Protein AF-A0A8C9FL83-F1 (afdb_monomer_lite)

Secondary structure (DSSP, 8-state):
---------------------------SS--THHHHHHHHHHS-----EEE----SB---TT---TTTTEEE--SSTTEEEEEEEEEEEEEEE-TT--EEEEEEEEEEEEEEE---SSS----SEEEEEEEPP-

Foldseek 3Di:
DDDDDDDDDDDDDDDDPDDDDDDDDPPPDDDPVVVVVVVLVPDQAWAWDFDQDDFWFDDDPPDDAPRHGDTDGDPGGLKAKEKEKEKAWDWDADPVGDIGTGIHIDIDMDMDHCDPPDDDHDGRDYYYHYDDDD

Organism: Pavo cristatus (NCBI:txid9049)

Structure (mmCIF, N/CA/C/O backbone):
data_AF-A0A8C9FL83-F1
#
_entry.id   AF-A0A8C9FL83-F1
#
loop_
_atom_site.group_PDB
_atom_site.id
_atom_site.type_symbol
_atom_site.label_atom_id
_atom_site.label_alt_id
_atom_site.label_comp_id
_atom_site.label_asym_id
_atom_site.label_entity_id
_atom_site.label_seq_id
_ato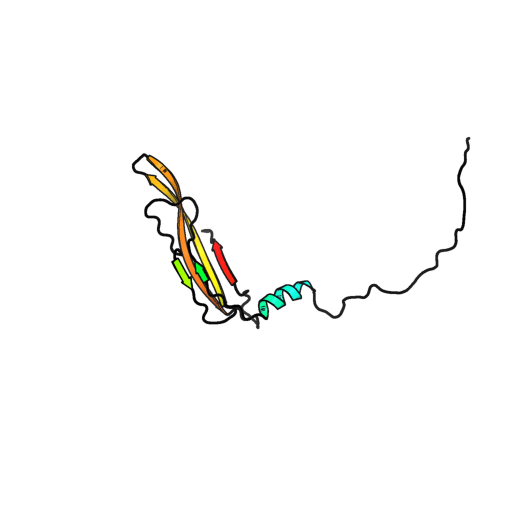m_site.pdbx_PDB_ins_code
_atom_site.Cartn_x
_atom_site.Cartn_y
_atom_site.Cartn_z
_atom_site.occupancy
_atom_site.B_iso_or_equiv
_atom_site.auth_seq_id
_atom_site.auth_comp_id
_atom_site.auth_asym_id
_atom_site.auth_atom_id
_atom_site.pdbx_PDB_model_num
ATOM 1 N N . MET A 1 1 ? 72.708 10.363 45.202 1.00 34.66 1 MET A N 1
ATOM 2 C CA . MET A 1 1 ? 73.025 9.238 46.115 1.00 34.66 1 MET A CA 1
ATOM 3 C C . MET A 1 1 ? 72.063 8.094 45.813 1.00 34.66 1 MET A C 1
ATOM 5 O O . MET A 1 1 ? 70.987 8.406 45.326 1.00 34.66 1 MET A O 1
ATOM 9 N N . PHE A 1 2 ? 72.447 6.847 46.130 1.00 27.81 2 PHE A N 1
ATOM 10 C CA . PHE A 1 2 ? 71.716 5.577 45.898 1.00 27.81 2 PHE A CA 1
ATOM 11 C C . PHE A 1 2 ? 71.518 5.204 44.403 1.00 27.81 2 PHE A C 1
ATOM 13 O O . PHE A 1 2 ? 71.106 6.047 43.617 1.00 27.81 2 PHE A O 1
ATOM 20 N N . TRP A 1 3 ? 71.992 4.059 43.869 1.00 22.23 3 TRP A N 1
ATOM 21 C CA . TRP A 1 3 ? 71.832 2.624 44.245 1.00 22.23 3 TRP A CA 1
ATOM 22 C C . TRP A 1 3 ? 70.352 2.187 44.188 1.00 22.23 3 TRP A C 1
ATOM 24 O O . TRP A 1 3 ? 69.514 2.897 44.723 1.00 22.23 3 TRP A O 1
ATOM 34 N N . SER A 1 4 ? 69.932 1.067 43.576 1.00 37.25 4 SER A N 1
ATOM 35 C CA . SER A 1 4 ? 70.623 -0.165 43.125 1.00 37.25 4 SER A CA 1
ATOM 36 C C . SER A 1 4 ? 69.782 -0.884 42.026 1.00 37.25 4 SER A C 1
ATOM 38 O O . SER A 1 4 ? 68.586 -0.630 41.959 1.00 37.25 4 SER A O 1
ATOM 40 N N . LEU A 1 5 ? 70.361 -1.609 41.042 1.00 40.53 5 LEU A N 1
ATOM 41 C CA . LEU A 1 5 ? 70.446 -3.102 40.932 1.00 40.53 5 LEU A CA 1
ATOM 42 C C . LEU A 1 5 ? 69.092 -3.849 41.103 1.00 40.53 5 LEU A C 1
ATOM 44 O O . LEU A 1 5 ? 68.384 -3.567 42.056 1.00 40.53 5 LEU A O 1
ATOM 48 N N . LEU A 1 6 ? 68.652 -4.847 40.316 1.00 37.00 6 LEU A N 1
ATOM 49 C CA . LEU A 1 6 ? 69.141 -5.630 39.148 1.00 37.00 6 LEU A CA 1
ATOM 50 C C . LEU A 1 6 ? 67.967 -5.781 38.127 1.00 37.00 6 LEU A C 1
ATOM 52 O O . LEU A 1 6 ? 66.892 -5.263 38.401 1.00 37.00 6 LEU A O 1
ATOM 56 N N . LEU A 1 7 ? 67.993 -6.453 36.961 1.00 37.28 7 LEU A N 1
ATOM 57 C CA . LEU A 1 7 ? 68.932 -7.299 36.176 1.00 37.28 7 LEU A CA 1
ATOM 58 C C . LEU A 1 7 ? 69.074 -6.675 34.748 1.00 37.28 7 LEU A C 1
ATOM 60 O O . LEU A 1 7 ? 68.461 -5.649 34.483 1.00 37.28 7 LEU A O 1
ATOM 64 N N . GLY A 1 8 ? 69.810 -7.171 33.739 1.00 29.23 8 GLY A N 1
ATOM 65 C CA . GLY A 1 8 ? 70.731 -8.309 33.562 1.00 29.23 8 GLY A CA 1
ATOM 66 C C . GLY A 1 8 ? 70.851 -8.641 32.059 1.00 29.23 8 GLY A C 1
ATOM 67 O O . GLY A 1 8 ? 69.929 -9.187 31.465 1.00 29.23 8 GLY A O 1
ATOM 68 N N . ASN A 1 9 ? 71.965 -8.261 31.425 1.00 28.14 9 ASN A N 1
ATOM 69 C CA . ASN A 1 9 ? 72.127 -8.253 29.961 1.00 28.14 9 ASN A CA 1
ATOM 70 C C . ASN A 1 9 ? 72.130 -9.643 29.294 1.00 28.14 9 ASN A C 1
ATOM 72 O O . ASN A 1 9 ? 72.872 -10.528 29.728 1.00 28.14 9 ASN A O 1
ATOM 76 N N . ARG A 1 10 ? 71.544 -9.743 28.088 1.00 31.41 10 ARG A N 1
ATOM 77 C CA . ARG A 1 10 ? 72.230 -10.425 26.973 1.00 31.41 10 ARG A CA 1
ATOM 78 C C . ARG A 1 10 ? 71.842 -9.889 25.582 1.00 31.41 10 ARG A C 1
ATOM 80 O O . ARG A 1 10 ? 70.672 -9.801 25.250 1.00 31.41 10 ARG A O 1
ATOM 87 N N . VAL A 1 11 ? 72.880 -9.586 24.797 1.00 37.25 11 VAL A N 1
ATOM 88 C CA . VAL A 1 11 ? 72.919 -9.264 23.352 1.00 37.25 11 VAL A CA 1
ATOM 89 C C . VAL A 1 11 ? 72.070 -8.078 22.855 1.00 37.25 11 VAL A C 1
ATOM 91 O O . VAL A 1 11 ? 70.935 -8.224 22.419 1.00 37.25 11 VAL A O 1
ATOM 94 N N . ARG A 1 12 ? 72.720 -6.910 22.737 1.00 38.41 12 ARG A N 1
ATOM 95 C CA . ARG A 1 12 ? 72.466 -6.003 21.606 1.00 38.41 12 ARG A CA 1
ATOM 96 C C . ARG A 1 12 ? 73.318 -6.444 20.411 1.00 38.41 12 ARG A C 1
ATOM 98 O O . ARG A 1 12 ? 74.534 -6.301 20.460 1.00 38.41 12 ARG A O 1
ATOM 105 N N . GLN A 1 13 ? 72.671 -6.849 19.327 1.00 39.12 13 GLN A N 1
ATOM 106 C CA . GLN A 1 13 ? 73.060 -6.516 17.953 1.00 39.12 13 GLN A CA 1
ATOM 107 C C . GLN A 1 13 ? 71.760 -5.978 17.333 1.00 39.12 13 GLN A C 1
ATOM 109 O O . GLN A 1 13 ? 70.716 -6.606 17.438 1.00 39.12 13 GLN A O 1
ATOM 114 N N . GLY A 1 14 ? 71.696 -4.704 16.946 1.00 31.39 14 GLY A N 1
ATOM 115 C CA . GLY A 1 14 ? 72.234 -4.287 15.654 1.00 31.39 14 GLY A CA 1
ATOM 116 C C . GLY A 1 14 ? 71.225 -4.706 14.585 1.00 31.39 14 GLY A C 1
ATOM 117 O O . GLY A 1 14 ? 71.442 -5.680 13.887 1.00 31.39 14 GLY A O 1
ATOM 118 N N . LEU A 1 15 ? 70.016 -4.140 14.576 1.00 36.59 15 LEU A N 1
ATOM 119 C CA . LEU A 1 15 ? 69.715 -2.979 13.724 1.00 36.59 15 LEU A CA 1
ATOM 120 C C . LEU A 1 15 ? 70.409 -3.052 12.351 1.00 36.59 15 LEU A C 1
ATOM 122 O O . LEU A 1 15 ? 71.209 -2.177 12.041 1.00 36.59 15 LEU A O 1
ATOM 126 N N . LEU A 1 16 ? 70.110 -4.084 11.553 1.00 34.06 16 LEU A N 1
ATOM 127 C CA . LEU A 1 16 ? 70.174 -4.025 10.084 1.00 34.06 16 LEU A CA 1
ATOM 128 C C . LEU A 1 16 ? 69.436 -5.180 9.366 1.00 34.06 16 LEU A C 1
ATOM 130 O O . LEU A 1 16 ? 69.788 -5.516 8.243 1.00 34.06 16 LEU A O 1
ATOM 134 N N . GLU A 1 17 ? 68.350 -5.718 9.937 1.00 37.75 17 GLU A N 1
ATOM 135 C CA . GLU A 1 17 ? 67.414 -6.571 9.176 1.00 37.75 17 GLU A CA 1
ATOM 136 C C . GLU A 1 17 ? 66.364 -5.685 8.479 1.00 37.75 17 GLU A C 1
ATOM 138 O O . GLU A 1 17 ? 65.195 -5.598 8.856 1.00 37.75 17 GLU A O 1
ATOM 143 N N . GLN A 1 18 ? 66.838 -4.911 7.504 1.00 29.59 18 GLN A N 1
ATOM 144 C CA . GLN A 1 18 ? 65.999 -4.175 6.562 1.00 29.59 18 GLN A CA 1
ATOM 145 C C . GLN A 1 18 ? 65.763 -5.027 5.312 1.00 29.59 18 GLN A C 1
ATOM 147 O O . GLN A 1 18 ? 66.704 -5.641 4.819 1.00 29.59 18 GLN A O 1
ATOM 152 N N . ARG A 1 19 ? 64.564 -4.864 4.727 1.00 30.27 19 ARG A N 1
ATOM 153 C CA . ARG A 1 19 ? 64.166 -5.197 3.340 1.00 30.27 19 ARG A CA 1
ATOM 154 C C . ARG A 1 19 ? 63.673 -6.631 3.055 1.00 30.27 19 ARG A C 1
ATOM 156 O O . ARG A 1 19 ? 64.386 -7.601 3.245 1.00 30.27 19 ARG A O 1
ATOM 163 N N . SER A 1 20 ? 62.509 -6.667 2.388 1.00 31.16 20 SER A N 1
ATOM 164 C CA . SER A 1 20 ? 61.820 -7.825 1.782 1.00 31.16 20 SER A CA 1
ATOM 165 C C . SER A 1 20 ? 61.259 -8.869 2.765 1.00 31.16 20 SER A C 1
ATOM 167 O O . SER A 1 20 ? 61.906 -9.229 3.731 1.00 31.16 20 SER A O 1
ATOM 169 N N . GLU A 1 21 ? 60.037 -9.384 2.607 1.00 40.47 21 GLU A N 1
ATOM 170 C CA . GLU A 1 21 ? 59.176 -9.421 1.416 1.00 40.47 21 GLU A C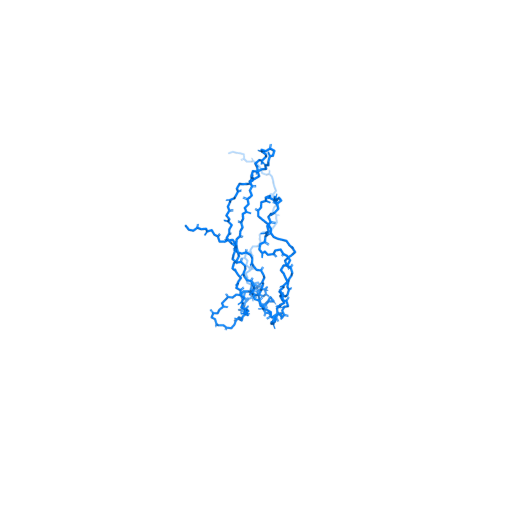A 1
ATOM 171 C C . GLU A 1 21 ? 57.707 -9.088 1.788 1.00 40.47 21 GLU A C 1
ATOM 173 O O . GLU A 1 21 ? 57.092 -9.791 2.580 1.00 40.47 21 GLU A O 1
ATOM 178 N N . LYS A 1 22 ? 57.182 -7.985 1.222 1.00 33.66 22 LYS A N 1
ATOM 179 C CA . LYS A 1 22 ? 55.789 -7.735 0.763 1.00 33.66 22 LYS A CA 1
ATOM 180 C C . LYS A 1 22 ? 54.636 -8.384 1.569 1.00 33.66 22 LYS A C 1
ATOM 182 O O . LYS A 1 22 ? 54.473 -9.592 1.597 1.00 33.66 22 LYS A O 1
ATOM 187 N N . ARG A 1 23 ? 53.658 -7.646 2.119 1.00 37.44 23 ARG A N 1
ATOM 188 C CA . ARG A 1 23 ? 52.821 -6.628 1.437 1.00 37.44 23 ARG A CA 1
ATOM 189 C C . ARG A 1 23 ? 52.699 -6.877 -0.074 1.00 37.44 23 ARG A C 1
ATOM 191 O O . ARG A 1 23 ? 53.128 -6.051 -0.865 1.00 37.44 23 ARG A O 1
ATOM 198 N N . SER A 1 24 ? 52.129 -8.019 -0.453 1.00 36.56 24 SER A N 1
ATOM 199 C CA . SER A 1 24 ? 51.429 -8.173 -1.732 1.00 36.56 24 SER A CA 1
ATOM 200 C C . SER A 1 24 ? 49.975 -7.735 -1.490 1.00 36.56 24 SER A C 1
ATOM 202 O O . SER A 1 24 ? 49.197 -8.471 -0.894 1.00 36.56 24 SER A O 1
ATOM 204 N N . GLU A 1 25 ? 49.604 -6.470 -1.672 1.00 37.94 25 GLU A N 1
ATOM 205 C CA . 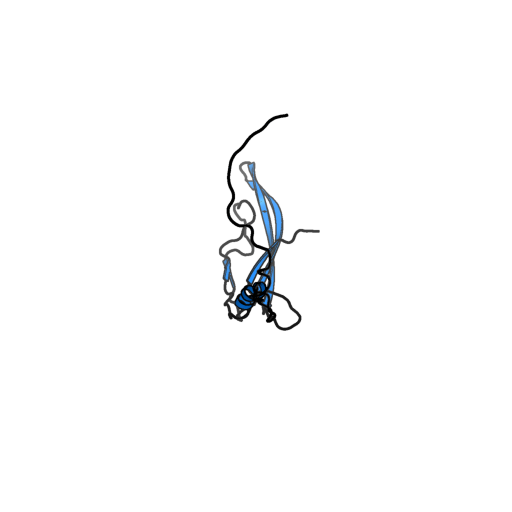GLU A 1 25 ? 49.496 -5.825 -2.989 1.00 37.94 25 GLU A CA 1
ATOM 206 C C . GLU A 1 25 ? 48.432 -6.523 -3.851 1.00 37.94 25 GLU A C 1
ATOM 208 O O . GLU A 1 25 ? 48.705 -7.072 -4.913 1.00 37.94 25 GLU A O 1
ATOM 213 N N . CYS A 1 26 ? 47.175 -6.459 -3.395 1.00 32.78 26 CYS A N 1
ATOM 214 C CA . CYS A 1 26 ? 46.014 -6.612 -4.274 1.00 32.78 26 CYS A CA 1
ATOM 215 C C . CYS A 1 26 ? 45.869 -5.375 -5.178 1.00 32.78 26 CYS A C 1
ATOM 217 O O . CYS A 1 26 ? 44.826 -4.722 -5.187 1.00 32.78 26 CYS A O 1
ATOM 219 N N . GLU A 1 27 ? 46.909 -5.046 -5.947 1.00 43.81 27 GLU A N 1
ATOM 220 C CA . GLU A 1 27 ? 46.790 -4.143 -7.087 1.00 43.81 27 GLU A CA 1
ATOM 221 C C . GLU A 1 27 ? 46.848 -4.946 -8.385 1.00 43.81 27 GLU A C 1
ATOM 223 O O . GLU A 1 27 ? 47.848 -4.963 -9.089 1.00 43.81 27 GLU A O 1
ATOM 228 N N . HIS A 1 28 ? 45.720 -5.577 -8.716 1.00 43.78 28 HIS A N 1
ATOM 229 C CA . HIS A 1 28 ? 45.190 -5.580 -10.082 1.00 43.78 28 HIS A CA 1
ATOM 230 C C . HIS A 1 28 ? 43.703 -5.184 -10.038 1.00 43.78 28 HIS A C 1
ATOM 232 O O . HIS A 1 28 ? 42.799 -5.949 -10.349 1.00 43.78 28 HIS A O 1
ATOM 238 N N . LYS A 1 29 ? 43.484 -3.939 -9.595 1.00 49.72 29 LYS A N 1
ATOM 239 C CA . LYS A 1 29 ? 42.339 -3.065 -9.912 1.00 49.72 29 LYS A CA 1
ATOM 240 C C . LYS A 1 29 ? 40.955 -3.729 -10.010 1.00 49.72 29 LYS A C 1
ATOM 242 O O . LYS A 1 29 ? 40.324 -3.724 -11.061 1.00 49.72 29 LYS A O 1
ATOM 247 N N . THR A 1 30 ? 40.409 -4.155 -8.876 1.00 42.38 30 THR A N 1
ATOM 248 C CA . THR A 1 30 ? 38.959 -4.053 -8.609 1.00 42.38 30 THR A CA 1
ATOM 249 C C . THR A 1 30 ? 38.727 -4.061 -7.096 1.00 42.38 30 THR A C 1
ATOM 251 O O . THR A 1 30 ? 39.319 -4.886 -6.400 1.00 42.38 30 THR A O 1
ATOM 254 N N . PRO A 1 31 ? 37.913 -3.148 -6.534 1.00 43.66 31 PRO A N 1
ATOM 255 C CA . PRO A 1 31 ? 37.618 -3.179 -5.108 1.00 43.66 31 PRO A CA 1
ATOM 256 C C . PRO A 1 31 ? 36.752 -4.402 -4.791 1.00 43.66 31 PRO A C 1
ATOM 258 O O . PRO A 1 31 ? 35.738 -4.629 -5.446 1.00 43.66 31 PRO A O 1
ATOM 261 N N . CYS A 1 32 ? 37.096 -5.147 -3.737 1.00 47.16 32 CYS A N 1
ATOM 262 C CA . CYS A 1 32 ? 36.302 -6.294 -3.268 1.00 47.16 32 CYS A CA 1
ATOM 263 C C . CYS A 1 32 ? 34.839 -5.905 -2.944 1.00 47.16 32 CYS A C 1
ATOM 265 O O . CYS A 1 32 ? 33.925 -6.708 -3.092 1.00 47.16 32 CYS A O 1
ATOM 267 N N . PHE A 1 33 ? 34.601 -4.630 -2.616 1.00 44.69 33 PHE A N 1
ATOM 268 C CA . PHE A 1 33 ? 33.267 -4.047 -2.446 1.00 44.69 33 PHE A CA 1
ATOM 269 C C . PHE A 1 33 ? 32.375 -4.149 -3.702 1.00 44.69 33 PHE A C 1
ATOM 271 O O . PHE A 1 33 ? 31.161 -4.249 -3.579 1.00 44.69 33 PHE A O 1
ATOM 278 N N . ALA A 1 34 ? 32.958 -4.178 -4.907 1.00 45.19 34 ALA A N 1
ATOM 279 C CA . ALA A 1 34 ? 32.210 -4.342 -6.154 1.00 45.19 34 ALA A CA 1
ATOM 280 C C . ALA A 1 34 ? 31.820 -5.803 -6.446 1.00 45.19 34 ALA A C 1
ATOM 282 O O . ALA A 1 34 ? 30.925 -6.030 -7.253 1.00 45.19 34 ALA A O 1
ATOM 283 N N . LEU A 1 35 ? 32.455 -6.798 -5.808 1.00 46.03 35 LEU A N 1
ATOM 284 C CA . LEU A 1 35 ? 32.154 -8.217 -6.055 1.00 46.03 35 LEU A CA 1
ATOM 285 C C . LEU A 1 35 ? 30.797 -8.646 -5.479 1.00 46.03 35 LEU A C 1
ATOM 287 O O . LEU A 1 35 ? 30.155 -9.529 -6.044 1.00 46.03 35 LEU A O 1
ATOM 291 N N . PHE A 1 36 ? 30.334 -8.008 -4.399 1.00 46.44 36 PHE A N 1
ATOM 292 C CA . PHE A 1 36 ? 29.002 -8.272 -3.849 1.00 46.44 36 PHE A CA 1
ATOM 293 C C . PHE A 1 36 ? 27.908 -7.691 -4.761 1.00 46.44 36 PHE A C 1
ATOM 295 O O . PHE A 1 36 ? 26.997 -8.414 -5.164 1.00 46.44 36 PHE A O 1
ATOM 302 N N . GLU A 1 37 ? 28.072 -6.436 -5.192 1.00 46.97 37 GLU A N 1
ATOM 303 C CA . GLU A 1 37 ? 27.189 -5.750 -6.153 1.00 46.97 37 GLU A CA 1
ATOM 304 C C . GLU A 1 37 ? 27.121 -6.472 -7.514 1.00 46.97 37 GLU A C 1
ATOM 306 O O . GLU A 1 37 ? 26.036 -6.694 -8.052 1.00 46.97 37 GLU A O 1
ATOM 311 N N . LEU A 1 38 ? 28.264 -6.926 -8.050 1.00 49.06 38 LEU A N 1
ATOM 312 C CA . LEU A 1 38 ? 28.324 -7.716 -9.290 1.00 49.06 38 LEU A CA 1
ATOM 313 C C . LEU A 1 38 ? 27.536 -9.028 -9.197 1.00 49.06 38 LEU A C 1
ATOM 315 O O . LEU A 1 38 ? 26.965 -9.460 -10.197 1.00 49.06 38 LEU A O 1
ATOM 319 N N . SER A 1 39 ? 27.480 -9.660 -8.020 1.00 53.97 39 SER A N 1
ATOM 320 C CA . SER A 1 39 ? 26.741 -10.915 -7.856 1.00 53.97 39 SER A CA 1
ATOM 321 C C . SER A 1 39 ? 25.232 -10.712 -8.024 1.00 53.97 39 SER A C 1
ATOM 323 O O . SER A 1 39 ? 24.605 -11.435 -8.795 1.00 53.97 39 SER A O 1
ATOM 325 N N . ALA A 1 40 ? 24.661 -9.666 -7.414 1.00 51.97 40 ALA A N 1
ATOM 326 C CA . ALA A 1 40 ? 23.245 -9.324 -7.559 1.00 51.97 40 ALA A CA 1
ATOM 327 C C . ALA A 1 40 ? 22.868 -8.942 -9.004 1.00 51.97 40 ALA A C 1
ATOM 329 O O . ALA A 1 40 ? 21.716 -9.102 -9.402 1.00 51.97 40 ALA A O 1
ATOM 330 N N . PHE A 1 41 ? 23.839 -8.470 -9.792 1.00 54.44 41 PHE A N 1
ATOM 331 C CA . PHE A 1 41 ? 23.629 -8.024 -11.169 1.00 54.44 41 PHE A CA 1
ATOM 332 C C . PHE A 1 41 ? 23.726 -9.136 -12.228 1.00 54.44 41 PHE A C 1
ATOM 334 O O . PHE A 1 41 ? 23.162 -9.003 -13.313 1.00 54.44 41 PHE A O 1
ATOM 341 N N . LEU A 1 42 ? 24.434 -10.234 -11.940 1.00 54.88 42 LEU A N 1
ATOM 342 C CA . LEU A 1 42 ? 24.643 -11.333 -12.895 1.00 54.88 42 LEU A CA 1
ATOM 343 C C . LEU A 1 42 ? 23.611 -12.464 -12.784 1.00 54.88 42 LEU A C 1
ATOM 345 O O . LEU A 1 42 ? 23.490 -13.268 -13.710 1.00 54.88 42 LEU A O 1
ATOM 349 N N . PHE A 1 43 ? 22.843 -12.529 -11.694 1.00 61.31 43 PHE A N 1
ATOM 350 C CA . PHE A 1 43 ? 21.751 -13.491 -11.572 1.00 61.31 43 PHE A CA 1
ATOM 351 C C . PHE A 1 43 ? 20.449 -12.922 -12.139 1.00 61.31 43 PHE A C 1
ATOM 353 O O . PHE A 1 43 ? 19.928 -11.911 -11.675 1.00 61.31 43 PHE A O 1
ATOM 360 N N . GLN A 1 44 ? 19.897 -13.625 -13.129 1.00 71.12 44 GLN A N 1
ATOM 361 C CA . GLN A 1 44 ? 18.561 -13.390 -13.674 1.00 71.12 44 GLN A CA 1
ATOM 362 C C . GLN A 1 44 ? 17.494 -13.785 -12.638 1.00 71.12 44 GLN A C 1
ATOM 364 O O . GLN A 1 44 ? 16.894 -14.857 -12.711 1.00 71.12 44 GLN A O 1
ATOM 369 N N . ILE A 1 45 ? 17.281 -12.928 -11.640 1.00 81.62 45 ILE A N 1
ATOM 370 C CA . ILE A 1 45 ? 16.350 -13.187 -10.540 1.00 81.62 45 ILE A CA 1
ATOM 371 C C . ILE A 1 45 ? 14.900 -12.919 -10.957 1.00 81.62 45 ILE A C 1
ATOM 373 O O . ILE A 1 45 ? 14.586 -11.893 -11.562 1.00 81.62 45 ILE A O 1
ATOM 377 N N . ASN A 1 46 ? 13.999 -13.851 -10.636 1.00 85.75 46 ASN A N 1
ATOM 378 C CA . ASN A 1 46 ? 12.565 -13.668 -10.842 1.00 85.75 46 ASN A CA 1
ATOM 379 C C . ASN A 1 46 ? 11.996 -12.823 -9.694 1.00 85.75 46 ASN A C 1
ATOM 381 O O . ASN A 1 46 ? 12.098 -13.207 -8.532 1.00 85.75 46 ASN A O 1
ATOM 385 N N . MET A 1 47 ? 11.384 -11.690 -10.038 1.00 90.94 47 MET A N 1
ATOM 386 C CA . MET A 1 47 ? 10.881 -10.695 -9.083 1.00 90.94 47 MET A CA 1
ATOM 387 C C . MET A 1 47 ? 9.355 -10.744 -8.904 1.00 90.94 47 MET A C 1
ATOM 389 O O . MET A 1 47 ? 8.739 -9.780 -8.445 1.00 90.94 47 MET A O 1
ATOM 393 N N . THR A 1 48 ? 8.747 -11.874 -9.273 1.00 93.50 48 THR A N 1
ATOM 394 C CA . THR A 1 48 ? 7.334 -12.180 -9.021 1.00 93.50 48 THR A CA 1
ATOM 395 C C . THR A 1 48 ? 7.061 -12.205 -7.516 1.00 93.50 48 THR A C 1
ATOM 397 O O . THR A 1 48 ? 7.791 -12.856 -6.770 1.00 93.50 48 THR A O 1
ATOM 400 N N . HIS A 1 49 ? 6.034 -11.492 -7.055 1.00 94.38 49 HIS A N 1
ATOM 401 C CA . HIS A 1 49 ? 5.727 -11.346 -5.632 1.00 94.38 49 HIS A CA 1
ATOM 402 C C . HIS A 1 49 ? 4.226 -11.195 -5.364 1.00 94.38 49 HIS A C 1
ATOM 404 O O . HIS A 1 49 ? 3.477 -10.700 -6.199 1.00 94.38 49 HIS A O 1
ATOM 410 N N . TYR A 1 50 ? 3.806 -11.587 -4.161 1.00 96.50 50 TYR A N 1
ATOM 411 C CA . TYR A 1 50 ? 2.436 -11.440 -3.676 1.00 96.50 50 TYR A CA 1
ATOM 412 C C . TYR A 1 50 ? 2.428 -10.635 -2.374 1.00 96.50 50 TYR A C 1
ATOM 414 O O . TYR A 1 50 ? 3.031 -11.041 -1.375 1.00 96.50 50 TYR A O 1
ATOM 422 N N . ILE A 1 51 ? 1.745 -9.491 -2.373 1.00 95.94 51 ILE A N 1
ATOM 423 C CA . ILE A 1 51 ? 1.591 -8.638 -1.194 1.00 95.94 51 ILE A CA 1
ATOM 424 C C . ILE A 1 51 ? 0.352 -9.111 -0.437 1.00 95.94 51 ILE A C 1
ATOM 426 O O . ILE A 1 51 ? -0.778 -8.757 -0.761 1.00 95.94 51 ILE A O 1
ATOM 430 N N . LYS A 1 52 ? 0.564 -9.947 0.586 1.00 95.44 52 LYS A N 1
ATOM 431 C CA . LYS A 1 52 ? -0.536 -10.501 1.387 1.00 95.44 52 LYS A CA 1
ATOM 432 C C . LYS A 1 52 ? -1.320 -9.414 2.127 1.00 95.44 52 LYS A C 1
ATOM 434 O O . LYS A 1 52 ? -2.544 -9.443 2.105 1.00 95.44 52 LYS A O 1
ATOM 439 N N . HIS A 1 53 ? -0.611 -8.523 2.816 1.00 94.19 53 HIS A N 1
ATOM 440 C CA . HIS A 1 53 ? -1.187 -7.421 3.579 1.00 94.19 53 HIS A CA 1
ATOM 441 C C . HIS A 1 53 ? -0.127 -6.339 3.821 1.00 94.19 53 HIS A C 1
ATOM 443 O O . HIS A 1 53 ? 1.013 -6.676 4.152 1.00 94.19 53 HIS A O 1
ATOM 449 N N . LEU A 1 54 ? -0.496 -5.066 3.682 1.00 92.75 54 LEU A N 1
ATOM 450 C CA . LEU A 1 54 ? 0.327 -3.920 4.068 1.00 92.75 54 LEU A CA 1
ATOM 451 C C . LEU A 1 54 ? -0.561 -2.837 4.688 1.00 92.75 54 LEU A C 1
ATOM 453 O O . LEU A 1 54 ? -1.383 -2.241 4.001 1.00 92.75 54 LEU A O 1
ATOM 457 N N . SER A 1 55 ? -0.339 -2.528 5.961 1.00 93.56 55 SER A N 1
ATOM 458 C CA . SER A 1 55 ? -1.060 -1.491 6.703 1.00 93.56 55 SER A CA 1
ATOM 459 C C . SER A 1 55 ? -0.091 -0.564 7.442 1.00 93.56 55 SER A C 1
ATOM 461 O O . SER A 1 55 ? 1.077 -0.889 7.666 1.00 93.56 55 SER A O 1
ATOM 463 N N . PHE A 1 56 ? -0.572 0.626 7.814 1.00 92.25 56 PHE A N 1
ATOM 464 C CA . PHE A 1 56 ? 0.207 1.623 8.550 1.00 92.25 56 PHE A CA 1
ATOM 465 C C . PHE A 1 56 ? -0.552 2.051 9.810 1.00 92.25 56 PHE A C 1
ATOM 467 O O . PHE A 1 56 ? -1.426 2.915 9.767 1.00 92.25 56 PHE A O 1
ATOM 474 N N . GLY A 1 57 ? -0.187 1.496 10.967 1.00 91.38 57 GLY A N 1
ATOM 475 C CA . GLY A 1 57 ? -0.815 1.813 12.255 1.00 91.38 57 GLY A CA 1
ATOM 476 C C . GLY A 1 57 ? -1.780 0.723 12.725 1.00 91.38 57 GLY A C 1
ATOM 477 O O . GLY A 1 57 ? -1.455 -0.455 12.640 1.00 91.38 57 GLY A O 1
ATOM 478 N N . ARG A 1 58 ? -2.927 1.117 13.293 1.00 91.25 58 ARG A N 1
ATOM 479 C CA . ARG A 1 58 ? -3.946 0.189 13.816 1.00 91.25 58 ARG A CA 1
ATOM 480 C C . ARG A 1 58 ? -5.092 0.018 12.825 1.00 91.25 58 ARG A C 1
ATOM 482 O O . ARG A 1 58 ? -5.712 1.015 12.456 1.00 91.25 58 ARG A O 1
ATOM 489 N N . ASP A 1 59 ? -5.422 -1.217 12.471 1.00 90.94 59 ASP A N 1
ATOM 490 C CA . ASP A 1 59 ? -6.603 -1.506 11.656 1.00 90.94 59 ASP A CA 1
ATOM 491 C C . ASP A 1 59 ? -7.907 -1.136 12.383 1.00 90.94 59 ASP A C 1
ATOM 493 O O . ASP A 1 59 ? -7.989 -1.120 13.616 1.00 90.94 59 ASP A O 1
ATOM 497 N N . TYR A 1 60 ? -8.947 -0.850 11.602 1.00 91.00 60 TYR A N 1
ATOM 498 C CA . TYR A 1 60 ? -10.305 -0.606 12.082 1.00 91.00 60 TYR A CA 1
ATOM 499 C C . TYR A 1 60 ? -11.330 -1.233 11.119 1.00 91.00 60 TYR A C 1
ATOM 501 O O . TYR A 1 60 ? -11.007 -1.462 9.951 1.00 91.00 60 TYR A O 1
ATOM 509 N N . PRO A 1 61 ? -12.564 -1.535 11.568 1.00 89.88 61 PRO A N 1
ATOM 510 C CA . PRO A 1 61 ? -13.570 -2.160 10.714 1.00 89.88 61 PRO A CA 1
ATOM 511 C C . PRO A 1 61 ? -13.857 -1.327 9.458 1.00 89.88 61 PRO A C 1
ATOM 513 O O . PRO A 1 61 ? -14.197 -0.149 9.553 1.00 89.88 61 PRO A O 1
ATOM 516 N N . GLY A 1 62 ? -13.734 -1.952 8.285 1.00 87.12 62 GLY A N 1
ATOM 517 C CA . GLY A 1 62 ? -13.942 -1.297 6.992 1.00 87.12 62 GLY A CA 1
ATOM 518 C C . GLY A 1 62 ? -12.715 -0.587 6.406 1.00 87.12 62 GLY A C 1
ATOM 519 O O . GLY A 1 62 ? -12.849 0.020 5.346 1.00 87.12 62 GLY A O 1
ATOM 520 N N . ILE A 1 63 ? -11.532 -0.663 7.034 1.00 90.62 63 ILE A N 1
ATOM 521 C CA . ILE A 1 63 ? -10.288 -0.267 6.359 1.00 90.62 63 ILE A CA 1
ATOM 522 C C . ILE A 1 63 ? -10.032 -1.193 5.157 1.00 90.62 63 ILE A C 1
ATOM 524 O O . ILE A 1 63 ? -10.173 -2.412 5.255 1.00 90.62 63 ILE A O 1
ATOM 528 N N . VAL A 1 64 ? -9.662 -0.608 4.017 1.00 91.94 64 VAL A N 1
ATOM 529 C CA . VAL A 1 64 ? -9.247 -1.330 2.808 1.00 91.94 64 VAL A CA 1
ATOM 530 C C . VAL A 1 64 ? -7.886 -0.782 2.405 1.00 91.94 64 VAL A C 1
ATOM 532 O O . VAL A 1 64 ? -7.779 0.375 1.998 1.00 91.94 64 VAL A O 1
ATOM 535 N N . ASN A 1 65 ? -6.839 -1.591 2.546 1.00 94.25 65 ASN A N 1
ATOM 536 C CA . ASN A 1 65 ? -5.486 -1.179 2.190 1.00 94.25 65 ASN A CA 1
ATOM 537 C C . ASN A 1 65 ? -5.248 -1.415 0.685 1.00 94.25 65 ASN A C 1
ATOM 539 O O . ASN A 1 65 ? -5.454 -2.539 0.222 1.00 94.25 65 ASN A O 1
ATOM 543 N N . PRO A 1 66 ? -4.773 -0.421 -0.093 1.00 94.12 66 PRO A N 1
ATOM 544 C CA . PRO A 1 66 ? -4.656 -0.536 -1.553 1.00 94.12 66 PRO A CA 1
ATOM 545 C C . PRO A 1 66 ? -3.756 -1.647 -2.112 1.00 94.12 66 PRO A C 1
ATOM 547 O O . PRO A 1 66 ? -3.789 -1.866 -3.320 1.00 94.12 66 PRO A O 1
ATOM 550 N N . LEU A 1 67 ? -2.919 -2.291 -1.289 1.00 95.12 67 LEU A N 1
ATOM 551 C CA . LEU A 1 67 ? -2.007 -3.357 -1.723 1.00 95.12 67 LEU A CA 1
ATOM 552 C C . LEU A 1 67 ? -2.362 -4.751 -1.179 1.00 95.12 67 LEU A C 1
ATOM 554 O O . LEU A 1 67 ? -1.689 -5.717 -1.543 1.00 95.12 67 LEU A O 1
ATOM 558 N N . ASP A 1 68 ? -3.402 -4.889 -0.355 1.00 95.69 68 ASP A N 1
ATOM 559 C CA . ASP A 1 68 ? -3.788 -6.190 0.202 1.00 95.69 68 ASP A CA 1
ATOM 560 C C . ASP A 1 68 ? -4.252 -7.145 -0.909 1.00 95.69 68 ASP A C 1
ATOM 562 O O . ASP A 1 68 ? -5.144 -6.829 -1.694 1.00 95.69 68 ASP A O 1
ATOM 566 N N . GLY A 1 69 ? -3.637 -8.327 -0.978 1.00 94.88 69 GLY A N 1
ATOM 567 C CA . GLY A 1 69 ? -3.934 -9.336 -1.997 1.00 94.88 69 GLY A CA 1
ATOM 568 C C . GLY A 1 69 ? -3.344 -9.058 -3.385 1.00 94.88 69 GLY A C 1
ATOM 569 O O . GLY A 1 69 ? -3.782 -9.674 -4.355 1.00 94.88 69 GLY A O 1
ATOM 570 N N . THR A 1 70 ? -2.366 -8.154 -3.512 1.00 95.50 70 THR A N 1
ATOM 571 C CA . THR A 1 70 ? -1.784 -7.809 -4.823 1.00 95.50 70 THR A CA 1
ATOM 572 C C . THR A 1 70 ? -0.828 -8.897 -5.316 1.00 95.50 70 THR A C 1
ATOM 574 O O . THR A 1 70 ? 0.262 -9.054 -4.764 1.00 95.50 70 THR A O 1
ATOM 577 N N . ASP A 1 71 ? -1.201 -9.609 -6.382 1.00 96.38 71 ASP A N 1
ATOM 578 C CA . ASP A 1 71 ? -0.316 -10.512 -7.137 1.00 96.38 71 ASP A CA 1
ATOM 579 C C . ASP A 1 71 ? 0.418 -9.751 -8.251 1.00 96.38 71 ASP A C 1
ATOM 581 O O . ASP A 1 71 ? -0.157 -8.908 -8.949 1.00 96.38 71 ASP A O 1
ATOM 585 N N . VAL A 1 72 ? 1.713 -10.023 -8.396 1.00 95.25 72 VAL A N 1
ATOM 586 C CA . VAL A 1 72 ? 2.613 -9.345 -9.321 1.00 95.25 72 VAL A CA 1
ATOM 587 C C . VAL A 1 72 ? 3.540 -10.347 -9.981 1.00 95.25 72 VAL A C 1
ATOM 589 O O . VAL A 1 72 ? 4.566 -10.718 -9.421 1.00 95.25 72 VAL A O 1
ATOM 592 N N . THR A 1 73 ? 3.230 -10.723 -11.218 1.00 94.56 73 THR A N 1
ATOM 593 C CA . THR A 1 73 ? 4.137 -11.512 -12.062 1.00 94.56 73 THR A CA 1
ATOM 594 C C . THR A 1 73 ? 5.179 -10.614 -12.734 1.00 94.56 73 THR A C 1
ATOM 596 O O . THR A 1 73 ? 4.830 -9.640 -13.400 1.00 94.56 73 THR A O 1
ATOM 599 N N . ALA A 1 74 ? 6.463 -10.952 -12.594 1.00 91.94 74 ALA A N 1
ATOM 600 C CA . ALA A 1 74 ? 7.547 -10.288 -13.315 1.00 91.94 74 ALA A CA 1
ATOM 601 C C . ALA A 1 74 ? 7.653 -10.831 -14.749 1.00 91.94 74 ALA A C 1
ATOM 603 O O . ALA A 1 74 ? 7.821 -12.032 -14.953 1.00 91.94 74 ALA A O 1
ATOM 604 N N . GLN A 1 75 ? 7.568 -9.945 -15.745 1.00 90.06 75 GLN A N 1
ATOM 605 C CA . GLN A 1 75 ? 7.639 -10.322 -17.164 1.00 90.06 75 GLN A CA 1
ATOM 606 C C . GLN A 1 75 ? 9.069 -10.585 -17.653 1.00 90.06 75 GLN A C 1
ATOM 608 O O . GLN A 1 75 ? 9.265 -11.283 -18.647 1.00 90.06 75 GLN A O 1
ATOM 613 N N . GLN A 1 76 ? 10.068 -10.020 -16.974 1.00 86.69 76 GLN A N 1
ATOM 614 C CA . GLN A 1 76 ? 11.482 -10.285 -17.213 1.00 86.69 76 GLN A CA 1
ATOM 615 C C . GLN A 1 76 ? 12.186 -10.626 -15.896 1.00 86.69 76 GLN A C 1
ATOM 617 O O . GLN A 1 76 ? 11.730 -10.273 -14.805 1.00 86.69 76 GLN A O 1
ATOM 622 N N . ALA A 1 77 ? 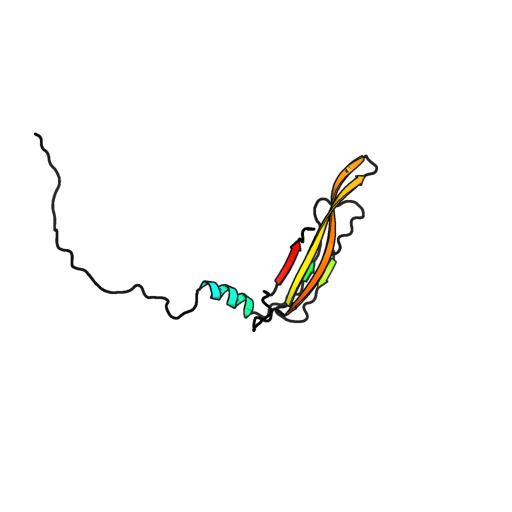13.335 -11.287 -16.005 1.00 84.56 77 ALA A N 1
ATOM 623 C CA . ALA A 1 77 ? 14.280 -11.348 -14.902 1.00 84.56 77 ALA A CA 1
ATOM 624 C C . ALA A 1 77 ? 14.825 -9.946 -14.580 1.00 84.56 77 ALA A C 1
ATOM 626 O O . ALA A 1 77 ? 14.892 -9.078 -15.451 1.00 84.56 77 ALA A O 1
ATOM 627 N N . SER A 1 78 ? 15.230 -9.741 -13.328 1.00 86.69 78 SER A N 1
ATOM 628 C CA . SER A 1 78 ? 15.840 -8.493 -12.856 1.00 86.69 78 SER A CA 1
ATOM 629 C C . SER A 1 78 ? 14.957 -7.249 -13.063 1.00 86.69 78 SER A C 1
ATOM 631 O O . SER A 1 78 ? 15.451 -6.154 -13.322 1.00 86.69 78 SER A O 1
ATOM 633 N N . MET A 1 79 ? 13.633 -7.383 -12.927 1.00 87.94 79 MET A N 1
ATOM 634 C CA . MET A 1 79 ? 12.746 -6.218 -12.822 1.00 87.94 79 MET A CA 1
ATOM 635 C C . MET A 1 79 ? 12.904 -5.511 -11.468 1.00 87.94 79 MET A C 1
ATOM 637 O O . MET A 1 79 ? 13.126 -6.132 -10.430 1.00 87.94 79 MET A O 1
ATOM 641 N N . MET A 1 80 ? 12.752 -4.193 -11.471 1.00 89.06 80 MET A N 1
ATOM 642 C CA . MET A 1 80 ? 12.645 -3.370 -10.275 1.00 89.06 80 MET A CA 1
ATOM 643 C C . MET A 1 80 ? 11.204 -2.881 -10.138 1.00 89.06 80 MET A C 1
ATOM 645 O O . MET A 1 80 ? 10.697 -2.217 -11.041 1.00 89.06 80 MET A O 1
ATOM 649 N N . PHE A 1 81 ? 10.573 -3.166 -9.000 1.00 93.00 81 PHE A N 1
ATOM 650 C CA . PHE A 1 81 ? 9.248 -2.672 -8.62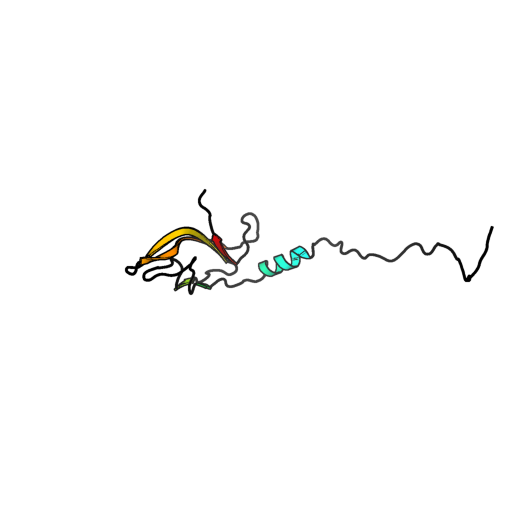8 1.00 93.00 81 PHE A CA 1
ATOM 651 C C . PHE A 1 81 ? 9.377 -1.642 -7.505 1.00 93.00 81 PHE A C 1
ATOM 653 O O . PHE A 1 81 ? 9.983 -1.916 -6.469 1.00 93.00 81 PHE A O 1
ATOM 660 N N . GLN A 1 82 ? 8.802 -0.457 -7.698 1.00 93.19 82 GLN A N 1
ATOM 661 C CA . GLN A 1 82 ? 8.804 0.629 -6.721 1.00 93.19 82 GLN A CA 1
ATOM 662 C C . GLN A 1 82 ? 7.373 1.053 -6.390 1.00 93.19 82 GLN A C 1
ATOM 664 O O . GLN A 1 82 ? 6.643 1.543 -7.249 1.00 93.19 82 GLN A O 1
ATOM 669 N N . TYR A 1 83 ? 6.994 0.894 -5.126 1.00 94.94 83 TYR A N 1
ATOM 670 C CA . TYR A 1 83 ? 5.720 1.327 -4.568 1.00 94.94 83 TYR A CA 1
ATOM 671 C C . TYR A 1 83 ? 5.922 2.630 -3.803 1.00 94.94 83 TYR A C 1
ATOM 673 O O . TYR A 1 83 ? 6.426 2.630 -2.681 1.00 94.94 83 TYR A O 1
ATOM 681 N N . PHE A 1 84 ? 5.531 3.749 -4.405 1.00 94.31 84 PHE A N 1
ATOM 682 C CA . PHE A 1 84 ? 5.542 5.058 -3.764 1.00 94.31 84 PHE A CA 1
ATOM 683 C C . PHE A 1 84 ? 4.287 5.198 -2.912 1.00 94.31 84 PHE A C 1
ATOM 685 O O . PHE A 1 84 ? 3.188 5.395 -3.431 1.00 94.31 84 PHE A O 1
ATOM 692 N N . VAL A 1 85 ? 4.458 5.070 -1.601 1.00 94.62 85 VAL A N 1
ATOM 693 C CA . VAL A 1 85 ? 3.382 5.127 -0.614 1.00 94.62 85 VAL A CA 1
ATOM 694 C C . VAL A 1 85 ? 3.227 6.563 -0.113 1.00 94.62 85 VAL A C 1
ATOM 696 O O . VAL A 1 85 ? 4.203 7.194 0.298 1.00 94.62 85 VAL A O 1
ATOM 699 N N . LYS A 1 86 ? 1.999 7.083 -0.108 1.00 93.50 86 LYS A N 1
ATOM 700 C CA . LYS A 1 86 ? 1.624 8.349 0.539 1.00 93.50 86 LYS A CA 1
ATOM 701 C C . LYS A 1 86 ? 0.760 8.042 1.750 1.00 93.50 86 LYS A C 1
ATOM 703 O O . LYS A 1 86 ? -0.367 7.591 1.584 1.00 93.50 86 LYS A O 1
ATOM 708 N N . VAL A 1 87 ? 1.289 8.274 2.949 1.00 93.06 87 VAL A N 1
ATOM 709 C CA . VAL A 1 87 ? 0.617 7.965 4.222 1.00 93.06 87 VAL A CA 1
ATOM 710 C C . VAL A 1 87 ? -0.061 9.221 4.774 1.00 93.06 87 VAL A C 1
ATOM 712 O O . VAL A 1 87 ? 0.568 10.273 4.871 1.00 93.06 87 VAL A O 1
ATOM 715 N N . VAL A 1 88 ? -1.335 9.104 5.151 1.00 93.31 88 VAL A N 1
ATOM 716 C CA . VAL A 1 88 ? -2.177 10.178 5.696 1.00 93.31 88 VAL A CA 1
ATOM 717 C C . VAL A 1 88 ? -2.684 9.770 7.087 1.00 93.31 88 VAL A C 1
ATOM 719 O O . VAL A 1 88 ? -3.541 8.881 7.190 1.00 93.31 88 VAL A O 1
ATOM 722 N N . PRO A 1 89 ? -2.205 10.410 8.171 1.00 93.88 89 PRO A N 1
ATOM 723 C CA . PRO A 1 89 ? -2.708 10.165 9.518 1.00 93.88 89 PRO A CA 1
ATOM 724 C C . PRO A 1 89 ? -4.220 10.379 9.602 1.00 93.88 89 PRO A C 1
ATOM 726 O O . PRO A 1 89 ? -4.747 11.384 9.134 1.00 93.88 89 PRO A O 1
ATOM 729 N N . THR A 1 90 ? -4.925 9.419 10.193 1.00 91.25 90 THR A N 1
ATOM 730 C CA . THR A 1 90 ? -6.390 9.398 10.284 1.00 91.25 90 THR A CA 1
ATOM 731 C C . THR A 1 90 ? -6.812 9.053 11.711 1.00 91.25 90 THR A C 1
ATOM 733 O O . THR A 1 90 ? -6.149 8.290 12.416 1.00 91.25 90 THR A O 1
ATOM 736 N N . VAL A 1 91 ? -7.930 9.620 12.157 1.00 93.56 91 VAL A N 1
ATOM 737 C CA . VAL A 1 91 ? -8.556 9.268 13.434 1.00 93.56 91 VAL A CA 1
ATOM 738 C C . VAL A 1 91 ? -9.925 8.675 13.142 1.00 93.56 91 VAL A C 1
ATOM 740 O O . VAL A 1 91 ? -10.789 9.348 12.589 1.00 93.56 91 VAL A O 1
ATOM 743 N N . TYR A 1 92 ? -10.107 7.415 13.519 1.00 92.62 92 TYR A N 1
ATOM 744 C CA . TYR A 1 92 ? -11.390 6.729 13.490 1.00 92.62 92 TYR A CA 1
ATOM 745 C C . TYR A 1 92 ? -12.006 6.763 14.893 1.00 92.62 92 TYR A C 1
ATOM 747 O O . TYR A 1 92 ? -11.315 6.524 15.884 1.00 92.62 92 TYR A O 1
ATOM 755 N N . MET A 1 93 ? -13.298 7.075 14.981 1.00 93.44 93 MET A N 1
ATOM 756 C CA . MET A 1 93 ? -14.061 7.048 16.229 1.00 93.44 93 MET A CA 1
ATOM 757 C C . MET A 1 93 ? -15.113 5.950 16.127 1.00 93.44 93 MET A C 1
ATOM 759 O O . MET A 1 93 ? -15.935 5.960 15.209 1.00 93.44 93 MET A O 1
ATOM 763 N N . LYS A 1 94 ? -15.075 4.997 17.058 1.00 90.75 94 LYS A N 1
ATOM 764 C CA . LYS A 1 94 ? -16.103 3.963 17.186 1.00 90.75 94 LYS A CA 1
ATOM 765 C C . LYS A 1 94 ? -17.387 4.541 17.788 1.00 90.75 94 LYS A C 1
ATOM 767 O O . LYS A 1 94 ? -17.377 5.578 18.447 1.00 90.75 94 LYS A O 1
ATOM 772 N N . VAL A 1 95 ? -18.491 3.815 17.609 1.00 90.81 95 VAL A N 1
ATOM 773 C CA . VAL A 1 95 ? -19.814 4.156 18.174 1.00 90.81 95 VAL A CA 1
ATOM 774 C C . VAL A 1 95 ? -19.816 4.120 19.712 1.00 90.81 95 VAL A C 1
ATOM 776 O O . VAL A 1 95 ? -20.579 4.844 20.340 1.00 90.81 95 VAL A O 1
ATOM 779 N N . ASP A 1 96 ? -18.931 3.324 20.319 1.00 92.88 96 ASP A N 1
ATOM 780 C CA . ASP A 1 96 ? -18.697 3.259 21.771 1.00 92.88 96 ASP A CA 1
ATOM 781 C C . ASP A 1 96 ? -17.829 4.416 22.321 1.00 92.88 96 ASP A C 1
ATOM 783 O O . ASP A 1 96 ? -17.630 4.517 23.531 1.00 92.88 96 ASP A O 1
ATOM 787 N N . GLY A 1 97 ? -17.328 5.301 21.450 1.00 90.88 97 GLY A N 1
ATOM 788 C CA . GLY A 1 97 ? -16.448 6.414 21.804 1.00 90.88 97 GLY A CA 1
ATOM 789 C C . GLY A 1 97 ? -14.948 6.089 21.800 1.00 90.88 97 GLY A C 1
ATOM 790 O O . GLY A 1 97 ? -14.148 6.989 22.060 1.00 90.88 97 GLY A O 1
ATOM 791 N N . GLU A 1 98 ? -14.519 4.858 21.486 1.00 93.38 98 GLU A N 1
ATOM 792 C CA . GLU A 1 98 ? -13.089 4.546 21.381 1.00 93.38 98 GLU A CA 1
ATOM 793 C C . GLU A 1 98 ? -12.444 5.273 20.189 1.00 93.38 98 GLU A C 1
ATOM 795 O O . GLU A 1 98 ? -12.902 5.192 19.044 1.00 93.38 98 GLU A O 1
ATOM 800 N N . VAL A 1 99 ? -11.324 5.952 20.453 1.00 93.38 99 VAL A N 1
ATOM 801 C CA . VAL A 1 99 ? -10.560 6.702 19.451 1.00 93.38 99 VAL A CA 1
ATOM 802 C C . VAL A 1 99 ? -9.375 5.874 18.941 1.00 93.38 99 VAL A C 1
ATOM 804 O O . VAL A 1 99 ? -8.352 5.691 19.614 1.00 93.38 99 VAL A O 1
ATOM 807 N N . VAL A 1 100 ? -9.475 5.420 17.693 1.00 93.50 100 VAL A N 1
ATOM 808 C CA . VAL A 1 100 ? -8.418 4.691 16.989 1.00 93.50 100 VAL A CA 1
ATOM 809 C C . VAL A 1 100 ? -7.612 5.666 16.131 1.00 93.50 100 VAL A C 1
ATOM 811 O O . VAL A 1 100 ? -8.062 6.147 15.094 1.00 93.50 100 VAL A O 1
ATOM 814 N N . ARG A 1 101 ? -6.378 5.953 16.558 1.00 92.94 101 ARG A N 1
ATOM 815 C CA . ARG A 1 101 ? -5.377 6.642 15.725 1.00 92.94 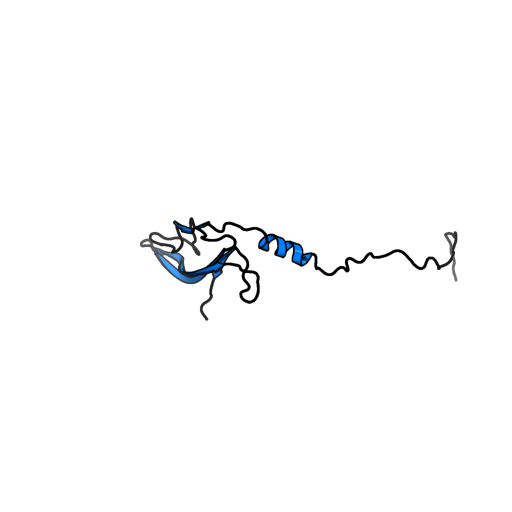101 ARG A CA 1
ATOM 816 C C . ARG A 1 101 ? -4.755 5.620 14.773 1.00 92.94 101 ARG A C 1
ATOM 818 O O . ARG A 1 101 ? -4.249 4.595 15.235 1.00 92.94 101 ARG A O 1
ATOM 825 N N . THR A 1 102 ? -4.816 5.908 13.480 1.00 94.06 102 THR A N 1
ATOM 826 C CA . THR A 1 102 ? -4.432 5.026 12.371 1.00 94.06 102 THR A CA 1
ATOM 827 C C . THR A 1 102 ? -3.891 5.860 11.202 1.00 94.06 102 THR A C 1
ATOM 829 O O . THR A 1 102 ? -3.734 7.076 11.332 1.00 94.06 102 THR A O 1
ATOM 832 N N . ASN A 1 103 ? -3.595 5.246 10.061 1.00 93.94 103 ASN A N 1
ATOM 833 C CA . ASN A 1 103 ? -3.289 5.958 8.829 1.00 93.94 103 ASN A CA 1
ATOM 834 C C . ASN A 1 103 ? -4.045 5.326 7.659 1.00 93.94 103 ASN A C 1
ATOM 836 O O . ASN A 1 103 ? -4.163 4.110 7.562 1.00 93.94 103 ASN A O 1
ATOM 840 N N . GLN A 1 104 ? -4.499 6.171 6.743 1.00 92.56 104 GLN A N 1
ATOM 841 C CA . GLN A 1 104 ? -4.849 5.757 5.389 1.00 92.56 104 GLN A CA 1
ATOM 842 C C . GLN A 1 104 ? -3.617 5.926 4.501 1.00 92.56 104 GLN A C 1
ATOM 844 O O . GLN A 1 104 ? -2.712 6.699 4.828 1.00 92.56 104 GLN A O 1
ATOM 849 N N . PHE A 1 105 ? -3.567 5.240 3.364 1.00 94.06 105 PHE A N 1
ATOM 850 C CA . PHE A 1 105 ? -2.516 5.479 2.384 1.00 94.06 105 PHE A CA 1
ATOM 851 C C . PHE A 1 105 ? -3.002 5.289 0.952 1.00 94.06 105 PHE A C 1
ATOM 853 O O . PHE A 1 105 ? -3.992 4.608 0.700 1.00 94.06 105 PHE A O 1
ATOM 860 N N . SER A 1 106 ? -2.283 5.894 0.012 1.00 93.69 106 SER A N 1
ATOM 861 C CA . SER A 1 106 ? -2.392 5.615 -1.419 1.00 93.69 106 SER A CA 1
ATOM 862 C C . SER A 1 106 ? -1.037 5.187 -1.972 1.00 93.69 106 SER A C 1
ATOM 864 O O . SER A 1 106 ? 0.003 5.428 -1.349 1.00 93.69 106 SER A O 1
ATOM 866 N N . VAL A 1 107 ? -1.045 4.511 -3.122 1.00 94.62 107 VAL A N 1
ATOM 867 C CA . VAL A 1 107 ? 0.165 3.955 -3.733 1.00 94.62 107 VAL A CA 1
ATOM 868 C C . VAL A 1 107 ? 0.212 4.267 -5.220 1.00 94.62 107 VAL A C 1
ATOM 870 O O . VAL A 1 107 ? -0.758 4.034 -5.937 1.00 94.62 107 VAL A O 1
ATOM 873 N N . THR A 1 108 ? 1.374 4.719 -5.685 1.00 94.25 108 THR A N 1
ATOM 874 C CA . THR A 1 108 ? 1.738 4.720 -7.105 1.00 94.25 108 THR A CA 1
ATOM 875 C C . THR A 1 108 ? 2.809 3.658 -7.328 1.00 94.25 108 THR A C 1
ATOM 877 O O . THR A 1 108 ? 3.845 3.680 -6.666 1.00 94.25 108 THR A O 1
ATOM 880 N N . ARG A 1 109 ? 2.579 2.724 -8.255 1.00 93.19 109 ARG A N 1
ATOM 881 C CA . ARG A 1 109 ? 3.567 1.713 -8.651 1.00 93.19 109 ARG A CA 1
ATOM 882 C C . ARG A 1 109 ? 4.319 2.160 -9.899 1.00 93.19 109 ARG A C 1
ATOM 884 O O . ARG A 1 109 ? 3.703 2.590 -10.868 1.00 93.19 109 ARG A O 1
ATOM 891 N N . HIS A 1 110 ? 5.632 1.974 -9.884 1.00 92.25 110 HIS A N 1
ATOM 892 C CA . HIS A 1 110 ? 6.492 2.026 -11.059 1.00 92.25 110 HIS A CA 1
ATOM 893 C C . HIS A 1 110 ? 7.225 0.695 -11.218 1.00 92.25 110 HIS A C 1
ATOM 895 O O . HIS A 1 110 ? 7.580 0.048 -10.231 1.00 92.25 110 HIS A O 1
ATOM 901 N N . GLU A 1 111 ? 7.476 0.305 -12.462 1.00 91.12 111 GLU A N 1
ATOM 902 C CA . GLU A 1 111 ? 8.276 -0.866 -12.800 1.00 91.12 111 GLU A CA 1
ATOM 903 C C . GLU A 1 111 ? 9.218 -0.556 -13.960 1.00 91.12 111 GLU A C 1
ATOM 905 O O . GLU A 1 111 ? 8.868 0.199 -14.868 1.00 91.12 111 GLU A O 1
ATOM 910 N N . LYS A 1 112 ? 10.429 -1.111 -13.910 1.00 88.88 112 LYS A N 1
ATOM 911 C CA . LYS A 1 112 ? 11.412 -1.037 -14.998 1.00 88.88 112 LYS A CA 1
ATOM 912 C C . LYS A 1 112 ? 12.331 -2.253 -14.967 1.00 88.88 112 LYS A C 1
ATOM 914 O O . LYS A 1 112 ? 12.440 -2.921 -13.941 1.00 88.88 112 LYS A O 1
ATOM 919 N N . ILE A 1 113 ? 13.025 -2.525 -16.065 1.00 84.88 113 ILE A N 1
ATOM 920 C CA . ILE A 1 113 ? 14.083 -3.544 -16.095 1.00 84.88 113 ILE A CA 1
ATOM 921 C C . ILE A 1 113 ? 15.357 -2.924 -15.503 1.00 84.88 113 ILE A C 1
ATOM 923 O O . ILE A 1 113 ? 15.750 -1.830 -15.909 1.00 84.88 113 ILE A O 1
ATOM 927 N N . ALA A 1 114 ? 16.008 -3.600 -14.555 1.00 76.56 114 ALA A N 1
ATOM 928 C CA . ALA A 1 114 ? 17.277 -3.162 -13.973 1.00 76.56 114 ALA A CA 1
ATOM 929 C C . ALA A 1 114 ? 18.449 -3.433 -14.938 1.00 76.56 114 ALA A C 1
ATOM 931 O O . ALA A 1 114 ? 19.247 -4.351 -14.752 1.00 76.56 114 ALA A O 1
ATOM 932 N N . ASN A 1 115 ? 18.542 -2.637 -16.004 1.00 66.44 115 ASN A N 1
ATOM 933 C CA . ASN A 1 115 ? 19.607 -2.741 -16.997 1.00 66.44 115 ASN A CA 1
ATOM 934 C C . ASN A 1 115 ? 20.849 -1.956 -16.545 1.00 66.44 115 ASN A C 1
ATOM 936 O O . ASN A 1 115 ? 20.908 -0.736 -16.666 1.00 66.44 115 ASN A O 1
ATOM 940 N N . GLY A 1 116 ? 21.885 -2.663 -16.092 1.00 56.94 116 GLY A N 1
ATOM 941 C CA . GLY A 1 116 ? 23.149 -2.084 -15.600 1.00 56.94 116 GLY A CA 1
ATOM 942 C C . GLY A 1 116 ? 24.068 -1.498 -16.677 1.00 56.94 116 GLY A C 1
ATOM 943 O O . GLY A 1 116 ? 25.226 -1.191 -16.404 1.00 56.94 116 GLY A O 1
ATOM 944 N N . LEU A 1 117 ? 23.577 -1.358 -17.908 1.00 52.25 117 LEU A N 1
ATOM 945 C CA . LEU A 1 117 ? 24.322 -0.823 -19.039 1.00 52.25 117 LEU A CA 1
ATOM 946 C C . LEU A 1 117 ? 23.828 0.589 -19.364 1.00 52.25 117 LEU A C 1
ATOM 948 O O . LEU A 1 117 ? 22.909 0.772 -20.152 1.00 52.25 117 LEU A O 1
ATOM 952 N N . ILE A 1 118 ? 24.527 1.567 -18.780 1.00 48.62 118 ILE A N 1
ATOM 953 C CA . ILE A 1 118 ? 24.568 2.979 -19.192 1.00 48.62 118 ILE A CA 1
ATOM 954 C C . ILE A 1 118 ? 23.214 3.714 -19.111 1.00 48.62 118 ILE A C 1
ATOM 956 O O . ILE A 1 118 ? 22.442 3.765 -20.062 1.00 48.62 118 ILE A O 1
ATOM 960 N N . GLY A 1 119 ? 23.003 4.422 -17.997 1.00 53.38 119 GLY A N 1
ATOM 961 C CA . GLY A 1 119 ? 22.075 5.559 -17.926 1.00 53.38 119 GLY A CA 1
ATOM 962 C C . GLY A 1 119 ? 21.014 5.463 -16.835 1.00 53.38 119 GLY A C 1
ATOM 963 O O . GLY A 1 119 ? 20.787 6.453 -16.146 1.00 53.38 119 GLY A O 1
ATOM 964 N N . ASP A 1 120 ? 20.414 4.289 -16.628 1.00 54.97 120 ASP A N 1
ATOM 965 C CA . ASP A 1 120 ? 19.266 4.140 -15.726 1.00 54.97 120 ASP A CA 1
ATOM 966 C C . ASP A 1 120 ? 19.575 3.247 -14.511 1.00 54.97 120 ASP A C 1
ATOM 968 O O . ASP A 1 120 ? 19.200 2.078 -14.432 1.00 54.97 120 ASP A O 1
ATOM 972 N N . GLN A 1 121 ? 20.297 3.826 -13.547 1.00 62.62 121 GLN A N 1
ATOM 973 C CA . GLN A 1 121 ? 20.721 3.167 -12.307 1.00 62.62 121 GLN A CA 1
ATOM 974 C C . GLN A 1 121 ? 19.499 2.677 -11.505 1.00 62.62 121 GLN A C 1
ATOM 976 O O . GLN A 1 121 ? 18.688 3.464 -11.013 1.00 62.62 121 GLN A O 1
ATOM 981 N N . GLY A 1 122 ? 19.361 1.363 -11.360 1.00 70.31 122 GLY A N 1
ATOM 982 C CA . GLY A 1 122 ? 18.376 0.727 -10.492 1.00 70.31 122 GLY A CA 1
ATOM 983 C C . GLY A 1 122 ? 18.821 -0.693 -10.179 1.00 70.31 122 GLY A C 1
ATOM 984 O O . GLY A 1 122 ? 19.257 -1.405 -11.079 1.00 70.31 122 GLY A O 1
ATOM 985 N N . LEU A 1 123 ? 18.730 -1.096 -8.912 1.00 82.19 123 LEU A N 1
ATOM 986 C CA . LEU A 1 123 ? 18.950 -2.484 -8.512 1.00 82.19 123 LEU A CA 1
ATOM 987 C C . LEU A 1 123 ? 17.654 -3.281 -8.732 1.00 82.19 123 LEU A C 1
ATOM 989 O O . LEU A 1 123 ? 16.575 -2.755 -8.443 1.00 82.19 123 LEU A O 1
ATOM 993 N N . PRO A 1 124 ? 17.719 -4.536 -9.212 1.00 86.75 124 PRO A N 1
ATOM 994 C CA . PRO A 1 124 ? 16.541 -5.394 -9.255 1.00 86.75 124 PRO A CA 1
ATOM 995 C C . PRO A 1 124 ? 16.052 -5.654 -7.825 1.00 86.75 124 PRO A C 1
ATOM 997 O O . PRO A 1 124 ? 16.848 -5.900 -6.918 1.00 86.75 124 PRO A O 1
ATOM 1000 N N . GLY A 1 125 ? 14.745 -5.552 -7.593 1.00 87.62 125 GLY A N 1
ATOM 1001 C CA . GLY A 1 125 ? 14.213 -5.530 -6.231 1.00 87.62 125 GLY A CA 1
ATOM 1002 C C . GLY A 1 125 ? 12.761 -5.075 -6.139 1.00 87.62 125 GLY A C 1
ATOM 1003 O O . GLY A 1 125 ? 12.194 -4.549 -7.096 1.00 87.62 125 GLY A O 1
ATOM 1004 N N . VAL A 1 126 ? 12.165 -5.272 -4.962 1.00 90.75 126 VAL A N 1
ATOM 1005 C CA . VAL A 1 126 ? 10.832 -4.766 -4.608 1.00 90.75 126 VAL A CA 1
ATOM 1006 C C . VAL A 1 126 ? 10.993 -3.754 -3.479 1.00 90.75 126 VAL A C 1
ATOM 1008 O O . VAL A 1 126 ? 11.395 -4.111 -2.373 1.00 90.75 126 VAL A O 1
ATOM 1011 N N . PHE A 1 127 ? 10.682 -2.491 -3.754 1.00 90.56 127 PHE A N 1
ATOM 1012 C CA . PHE A 1 127 ? 10.922 -1.375 -2.843 1.00 90.56 127 PHE A CA 1
ATOM 1013 C C . PHE A 1 127 ? 9.614 -0.680 -2.467 1.00 90.56 127 PHE A C 1
ATOM 1015 O O . PHE A 1 127 ? 8.824 -0.316 -3.336 1.00 90.56 127 PHE A O 1
ATOM 1022 N N . HIS A 1 128 ? 9.415 -0.446 -1.171 1.00 91.25 128 HIS A N 1
ATOM 1023 C CA . HIS A 1 128 ? 8.306 0.348 -0.642 1.00 91.25 128 HIS A CA 1
ATOM 1024 C C . HIS A 1 128 ? 8.870 1.682 -0.147 1.00 91.25 128 HIS A C 1
ATOM 1026 O O . HIS A 1 128 ? 9.600 1.732 0.841 1.00 91.25 128 HIS A O 1
ATOM 1032 N N . LEU A 1 129 ? 8.577 2.755 -0.876 1.00 90.62 129 LEU A N 1
ATOM 1033 C CA . LEU A 1 129 ? 9.134 4.086 -0.670 1.00 90.62 129 LEU A CA 1
ATOM 1034 C C . LEU A 1 129 ? 8.061 4.980 -0.052 1.00 90.62 129 LEU A C 1
ATOM 1036 O O . LEU A 1 129 ? 7.146 5.432 -0.741 1.00 90.62 129 LEU A O 1
ATOM 1040 N N . GLN A 1 130 ? 8.162 5.247 1.251 1.00 90.25 130 GLN A N 1
ATOM 1041 C CA . GLN A 1 130 ? 7.288 6.222 1.896 1.00 90.25 130 GLN A CA 1
ATOM 1042 C C . GLN A 1 130 ? 7.676 7.631 1.438 1.00 90.25 130 GLN A C 1
ATOM 1044 O O . GLN A 1 130 ? 8.730 8.152 1.790 1.00 90.25 130 GLN A O 1
ATOM 1049 N N . SER A 1 131 ? 6.790 8.263 0.678 1.00 80.62 131 SER A N 1
ATOM 1050 C CA . SER A 1 131 ? 6.892 9.680 0.348 1.00 80.62 131 SER A CA 1
ATOM 1051 C C . SER A 1 131 ? 6.285 10.522 1.469 1.00 80.62 131 SER A C 1
ATOM 1053 O O . SER A 1 131 ? 5.210 10.215 1.992 1.00 80.62 131 SER A O 1
ATOM 1055 N N . HIS A 1 132 ? 6.992 11.574 1.870 1.00 75.75 132 HIS A N 1
ATOM 1056 C CA . HIS A 1 132 ? 6.461 12.596 2.767 1.00 75.75 132 HIS A CA 1
ATOM 1057 C C . HIS A 1 132 ? 5.850 13.721 1.918 1.00 75.75 132 HIS A C 1
ATOM 1059 O O . HIS A 1 132 ? 6.437 14.072 0.890 1.00 75.75 132 HIS A O 1
ATOM 1065 N N . PRO A 1 133 ? 4.677 14.268 2.287 1.00 60.47 133 PRO A N 1
ATOM 1066 C CA . PRO A 1 133 ? 4.204 15.508 1.685 1.00 60.47 133 PRO A CA 1
ATOM 1067 C C . PRO A 1 133 ? 5.194 16.638 2.009 1.00 60.47 133 PRO A C 1
ATOM 1069 O O . PRO A 1 133 ? 5.691 16.714 3.135 1.00 60.47 133 PRO A O 1
ATOM 1072 N N . LEU A 1 134 ? 5.490 17.458 0.996 1.00 55.69 134 LEU A N 1
ATOM 1073 C CA . LEU A 1 134 ? 6.274 18.694 1.109 1.00 55.69 134 LEU A CA 1
ATOM 1074 C C . LEU A 1 134 ? 5.438 19.815 1.743 1.00 55.69 134 LEU A C 1
ATOM 1076 O O . LEU A 1 134 ? 4.210 19.819 1.491 1.00 55.69 134 LEU A O 1
#

pLDDT: mean 72.21, std 24.58, range [22.23, 96.5]

Sequence (134 aa):
MFWSLLLGNRVRQGLLEQRSEKRSECEHKTPCFALFELSAFLFQINMTHYIKHLSFGRDYPGIVNPLDGTDVTAQQASMMFQYFVKVVPTVYMKVDGEVVRTNQFSVTRHEKIANGLIGDQGLPGVFHLQSHPL

Radius of gyration: 31.3 Å; chains: 1; bounding box: 93×32×65 Å

InterPro domains:
  IPR012936 Endoplasmic reticulum vesicle transporter, C-terminal [PF07970] (43-127)
  IPR045888 Endoplasmic reticulum vesicle transporter [PTHR10984] (44-127)